Protein AF-L8GKT5-F1 (afdb_monomer)

Sequence (100 aa):
MGINPSAAVDRARSMSRGRKRSRSESPSVERSKSRGRSKTPQEEGLRDKRQKLEVEVKAKKAQRTMNKDGRKGEADRHIYNLKPKHLYAGKRGNGKTDRR

Structure (mmCIF, N/CA/C/O backbone):
data_AF-L8GKT5-F1
#
_entry.id   AF-L8GKT5-F1
#
loop_
_atom_site.group_PDB
_atom_site.id
_atom_site.type_symbol
_atom_site.label_atom_id
_atom_site.label_alt_id
_atom_site.label_comp_id
_atom_site.label_asym_id
_atom_site.label_entity_id
_atom_site.label_seq_id
_atom_site.pdbx_PDB_ins_code
_atom_site.Cartn_x
_atom_site.Cartn_y
_atom_site.Cartn_z
_atom_site.occupancy
_atom_site.B_iso_or_equiv
_atom_site.auth_seq_id
_atom_site.auth_comp_id
_atom_site.auth_asym_id
_atom_site.auth_atom_id
_atom_site.pdbx_PDB_model_num
ATOM 1 N N . MET A 1 1 ? -49.958 68.926 7.555 1.00 49.81 1 MET A N 1
ATOM 2 C CA . MET A 1 1 ? -49.553 67.522 7.321 1.00 49.81 1 MET A CA 1
ATOM 3 C C . MET A 1 1 ? -49.073 66.932 8.644 1.00 49.81 1 MET A C 1
ATOM 5 O O . MET A 1 1 ? -47.911 67.091 8.987 1.00 49.81 1 MET A O 1
ATOM 9 N N . GLY A 1 2 ? -49.981 66.368 9.446 1.00 55.38 2 GLY A N 1
ATOM 10 C CA . GLY A 1 2 ? -49.665 65.859 10.786 1.00 55.38 2 GLY A CA 1
ATOM 11 C C . GLY A 1 2 ? -49.361 64.366 10.746 1.00 55.38 2 GLY A C 1
ATOM 12 O O . GLY A 1 2 ? -50.281 63.555 10.758 1.00 55.38 2 GLY A O 1
ATOM 13 N N . ILE A 1 3 ? -48.083 64.001 10.653 1.00 62.44 3 ILE A N 1
ATOM 14 C CA . ILE A 1 3 ? -47.649 62.602 10.731 1.00 62.44 3 ILE A CA 1
ATOM 15 C C . ILE A 1 3 ? -47.394 62.294 12.208 1.00 62.44 3 ILE A C 1
ATOM 17 O O . ILE A 1 3 ? -46.444 62.808 12.792 1.00 62.44 3 ILE A O 1
ATOM 21 N N . ASN A 1 4 ? -48.252 61.474 12.818 1.00 70.12 4 ASN A N 1
ATOM 22 C CA . ASN A 1 4 ? -48.078 61.022 14.198 1.00 70.12 4 ASN A CA 1
ATOM 23 C C . ASN A 1 4 ? -46.842 60.101 14.296 1.00 70.12 4 ASN A C 1
ATOM 25 O O . ASN A 1 4 ? -46.841 59.029 13.683 1.00 70.12 4 ASN A O 1
ATOM 29 N N . PRO A 1 5 ? -45.797 60.459 15.066 1.00 66.19 5 PRO A N 1
ATOM 30 C CA . PRO A 1 5 ? -44.546 59.699 15.110 1.00 66.19 5 PRO A CA 1
ATOM 31 C C . PRO A 1 5 ? -44.652 58.392 15.912 1.00 66.19 5 PRO A C 1
ATOM 33 O O . PRO A 1 5 ? -43.778 57.535 15.789 1.00 66.19 5 PRO A O 1
ATOM 36 N N . SER A 1 6 ? -45.716 58.194 16.702 1.00 65.38 6 SER A N 1
ATOM 37 C CA . SER A 1 6 ? -45.898 56.983 17.519 1.00 65.38 6 SER A CA 1
ATOM 38 C C . SER A 1 6 ? -45.971 55.713 16.667 1.00 65.38 6 SER A C 1
ATOM 40 O O . SER A 1 6 ? -45.273 54.744 16.950 1.00 65.38 6 SER A O 1
ATOM 42 N N . ALA A 1 7 ? -46.699 55.757 15.547 1.00 63.44 7 ALA A N 1
ATOM 43 C CA . ALA A 1 7 ? -46.815 54.631 14.623 1.00 63.44 7 ALA A CA 1
ATOM 44 C C . ALA A 1 7 ? -45.470 54.252 13.965 1.00 63.44 7 ALA A C 1
ATOM 46 O O . ALA A 1 7 ? -45.241 53.085 13.639 1.00 63.44 7 ALA A O 1
ATOM 47 N N . ALA A 1 8 ? -44.560 55.218 13.786 1.00 62.50 8 ALA A N 1
ATOM 48 C CA . ALA A 1 8 ? -43.209 54.960 13.284 1.00 62.50 8 ALA A CA 1
ATOM 49 C C . ALA A 1 8 ? -42.315 54.314 14.360 1.00 62.50 8 ALA A C 1
ATOM 51 O O . ALA A 1 8 ? -41.546 53.399 14.054 1.00 62.50 8 ALA A O 1
ATOM 52 N N . VAL A 1 9 ? -42.461 54.730 15.622 1.00 62.53 9 VAL A N 1
ATOM 53 C CA . VAL A 1 9 ? -41.744 54.156 16.774 1.00 62.53 9 VAL A CA 1
ATOM 54 C C . VAL A 1 9 ? -42.197 52.719 17.061 1.00 62.53 9 VAL A C 1
ATOM 56 O O . VAL A 1 9 ? -41.356 51.851 17.309 1.00 62.53 9 VAL A O 1
ATOM 59 N N . ASP A 1 10 ? -43.495 52.429 16.955 1.00 60.66 10 ASP A N 1
ATOM 60 C CA . ASP A 1 10 ? -44.035 51.076 17.149 1.00 60.66 10 ASP A CA 1
ATOM 61 C C . ASP A 1 10 ? -43.575 50.110 16.046 1.00 60.66 10 ASP A C 1
ATOM 63 O O . ASP A 1 10 ? -43.218 48.960 16.322 1.00 60.66 10 ASP A O 1
ATOM 67 N N . ARG A 1 11 ? -43.467 50.594 14.799 1.00 58.78 11 ARG A N 1
ATOM 68 C CA . ARG A 1 11 ? -42.891 49.827 13.685 1.00 58.78 11 ARG A CA 1
ATOM 69 C C . ARG A 1 11 ? -41.399 49.550 13.898 1.00 58.78 11 ARG A C 1
ATOM 71 O O . ARG A 1 11 ? -40.977 48.409 13.707 1.00 58.78 11 ARG A O 1
ATOM 78 N N . ALA A 1 12 ? -40.623 50.530 14.367 1.00 58.59 12 ALA A N 1
ATOM 79 C CA . ALA A 1 12 ? -39.199 50.353 14.669 1.00 58.59 12 ALA A CA 1
ATOM 80 C C . ALA A 1 12 ? -38.945 49.344 15.811 1.00 58.59 12 ALA A C 1
ATOM 82 O O . ALA A 1 12 ? -37.977 48.587 15.766 1.00 58.59 12 ALA A O 1
ATOM 83 N N . ARG A 1 13 ? -39.843 49.264 16.804 1.00 57.97 13 ARG A N 1
ATOM 84 C CA . ARG A 1 13 ? -39.749 48.303 17.923 1.00 57.97 13 ARG A CA 1
ATOM 85 C C . ARG A 1 13 ? -40.193 46.877 17.568 1.00 57.97 13 ARG A C 1
ATOM 87 O O . ARG A 1 13 ? -39.916 45.947 18.323 1.00 57.97 13 ARG A O 1
ATOM 94 N N . SER A 1 14 ? -40.855 46.678 16.426 1.00 56.56 14 SER A N 1
ATOM 95 C CA . SER A 1 14 ? -41.405 45.374 16.019 1.00 56.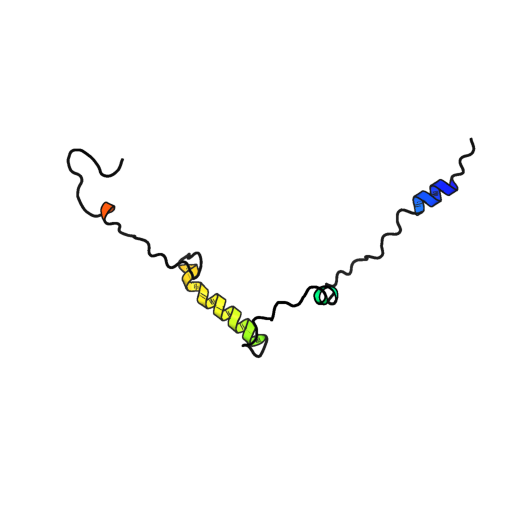56 14 SER A CA 1
ATOM 96 C C . SER A 1 14 ? -40.412 44.440 15.302 1.00 56.56 14 SER A C 1
ATOM 98 O O . SER A 1 14 ? -40.709 43.261 15.122 1.00 56.56 14 SER A O 1
ATOM 100 N N . MET A 1 15 ? -39.208 44.916 14.961 1.00 58.59 15 MET A N 1
ATOM 101 C CA . MET A 1 15 ? -38.226 44.171 14.150 1.00 58.59 15 MET A CA 1
ATOM 102 C C . MET A 1 15 ? -37.141 43.428 14.951 1.00 58.59 15 MET A C 1
ATOM 104 O O . MET A 1 15 ? -36.216 42.875 14.362 1.00 58.59 15 MET A O 1
ATOM 108 N N . SER A 1 16 ? -37.232 43.350 16.282 1.00 57.31 16 SER A N 1
ATOM 109 C CA . SER A 1 16 ? -36.213 42.652 17.087 1.00 57.31 16 SER A CA 1
ATOM 110 C C . SER A 1 16 ? -36.762 41.825 18.249 1.00 57.31 16 SER A C 1
ATOM 112 O O . SER A 1 16 ? -36.095 41.629 19.263 1.00 57.31 16 SER A O 1
ATOM 114 N N . ARG A 1 17 ? -37.926 41.186 18.073 1.00 56.41 17 ARG A N 1
ATOM 115 C CA . ARG A 1 17 ? -38.198 39.943 18.816 1.00 56.41 17 ARG A CA 1
ATOM 116 C C . ARG A 1 17 ? -37.436 38.809 18.147 1.00 56.41 17 ARG A C 1
ATOM 118 O O . ARG A 1 17 ? -38.002 37.968 17.453 1.00 56.41 17 ARG A O 1
ATOM 125 N N . GLY A 1 18 ? -36.119 38.837 18.354 1.00 51.91 18 GLY A N 1
ATOM 126 C CA . GLY A 1 18 ? -35.229 37.725 18.080 1.00 51.91 18 GLY A CA 1
ATOM 127 C C . GLY A 1 18 ? -35.881 36.451 18.595 1.00 51.91 18 GLY A C 1
ATOM 128 O O . GLY A 1 18 ? -36.197 36.315 19.778 1.00 51.91 18 GLY A O 1
ATOM 129 N N . ARG A 1 19 ? -36.158 35.542 17.664 1.00 53.09 19 ARG A N 1
ATOM 130 C CA . ARG A 1 19 ? -36.616 34.186 17.934 1.00 53.09 19 ARG A CA 1
ATOM 131 C C . ARG A 1 19 ? -35.789 33.638 19.097 1.00 53.09 19 ARG A C 1
ATOM 133 O O . ARG A 1 19 ? -34.564 33.639 19.006 1.00 53.09 19 ARG A O 1
ATOM 140 N N . LYS A 1 20 ? -36.443 33.134 20.151 1.00 52.66 20 LYS A N 1
ATOM 141 C CA . LYS A 1 20 ? -35.826 32.364 21.251 1.00 52.66 20 LYS A CA 1
ATOM 142 C C . LYS A 1 20 ? -35.232 31.032 20.750 1.00 52.66 20 LYS A C 1
ATOM 144 O O . LYS A 1 20 ? -35.531 29.968 21.268 1.00 52.66 20 LYS A O 1
ATOM 149 N N . ARG A 1 21 ? -34.410 31.056 19.702 1.00 56.41 21 ARG A N 1
ATOM 150 C CA . ARG A 1 21 ? -33.412 30.025 19.426 1.00 56.41 21 ARG A CA 1
ATOM 151 C C . ARG A 1 21 ? -32.090 30.537 19.975 1.00 56.41 21 ARG A C 1
ATOM 153 O O . ARG A 1 21 ? -31.103 30.696 19.268 1.00 56.41 21 ARG A O 1
ATOM 160 N N . SER A 1 22 ? -32.111 30.843 21.268 1.00 48.47 22 SER A N 1
ATOM 161 C CA . SER A 1 22 ? -30.910 30.880 22.076 1.00 48.47 22 SER A CA 1
ATOM 162 C C . SER A 1 22 ? -30.290 29.488 22.009 1.00 48.47 22 SER A C 1
ATOM 164 O O . SER A 1 22 ? -30.800 28.557 22.616 1.00 48.47 22 SER A O 1
ATOM 166 N N . ARG A 1 23 ? -29.235 29.349 21.208 1.00 53.38 23 ARG A N 1
ATOM 167 C CA . ARG A 1 23 ? -27.953 28.810 21.675 1.00 53.38 23 ARG A CA 1
ATOM 168 C C . ARG A 1 23 ? -28.060 27.604 22.627 1.00 53.38 23 ARG A C 1
ATOM 170 O O . ARG A 1 23 ? -27.548 27.636 23.736 1.00 53.38 23 ARG A O 1
ATOM 177 N N . SER A 1 24 ? -28.710 26.545 22.167 1.00 54.50 24 SER A N 1
ATOM 178 C CA . SER A 1 24 ? -28.593 25.192 22.710 1.00 54.50 24 SER A CA 1
ATOM 179 C C . SER A 1 24 ? -28.985 24.200 21.620 1.00 54.50 24 SER A C 1
ATOM 181 O O . SER A 1 24 ? -29.992 23.504 21.694 1.00 54.50 24 SER A O 1
ATOM 183 N N . GLU A 1 25 ? -28.173 24.125 20.565 1.00 54.62 25 GLU A N 1
ATOM 184 C CA . GLU A 1 25 ? -28.156 22.923 19.732 1.00 54.62 25 GLU A CA 1
ATOM 185 C C . GLU A 1 25 ? -27.431 21.817 20.508 1.00 54.62 25 GLU A C 1
ATOM 187 O O . GLU A 1 25 ? -26.327 21.399 20.173 1.00 54.62 25 GLU A O 1
ATOM 192 N N . SER A 1 26 ? -28.052 21.333 21.586 1.00 58.72 26 SER A N 1
ATOM 193 C CA . SER A 1 26 ? -27.893 19.922 21.896 1.00 58.72 26 SER A CA 1
ATOM 194 C C . SER A 1 26 ? -28.472 19.176 20.688 1.00 58.72 26 SER A C 1
ATOM 196 O O . SER A 1 26 ? -29.572 19.519 20.238 1.00 58.72 26 SER A O 1
ATOM 198 N N . PRO A 1 27 ? -27.752 18.215 20.081 1.00 55.66 27 PRO A N 1
ATOM 199 C CA . PRO A 1 27 ? -28.322 17.445 18.992 1.00 55.66 27 PRO A CA 1
ATOM 200 C C . PRO A 1 27 ? -29.582 16.783 19.540 1.00 55.66 27 PRO A C 1
ATOM 202 O O . PRO A 1 27 ? -29.527 15.964 20.456 1.00 55.66 27 PRO 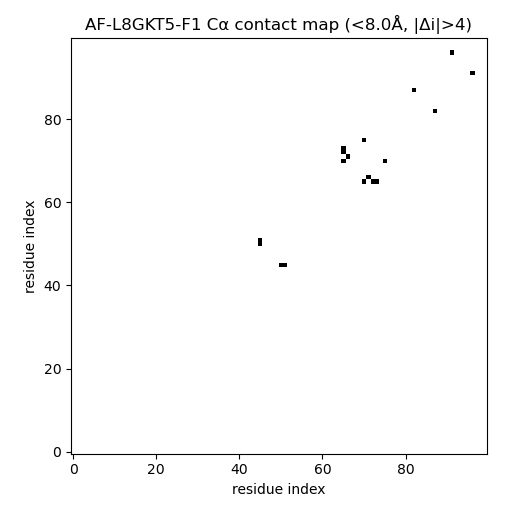A O 1
ATOM 205 N N . SER A 1 28 ? -30.734 17.210 19.028 1.00 52.97 28 SER A N 1
ATOM 206 C CA . SER A 1 28 ? -32.034 16.746 19.480 1.00 52.97 28 SER A CA 1
ATOM 207 C C . SER A 1 28 ? -32.106 15.243 19.230 1.00 52.97 28 SER A C 1
ATOM 209 O O . SER A 1 28 ? -32.316 14.815 18.092 1.00 52.97 28 SER A O 1
ATOM 211 N N . VAL A 1 29 ? -31.935 14.454 20.291 1.00 56.41 29 VAL A N 1
ATOM 212 C CA . VAL A 1 29 ? -32.063 12.986 20.310 1.00 56.41 29 VAL A CA 1
ATOM 213 C C . VAL A 1 29 ? -33.420 12.533 19.742 1.00 56.41 29 VAL A C 1
ATOM 215 O O . VAL A 1 29 ? -33.587 11.391 19.327 1.00 56.41 29 VAL A O 1
ATOM 218 N N . GLU A 1 30 ? -34.398 13.436 19.679 1.00 53.81 30 GLU A N 1
ATOM 219 C CA . GLU A 1 30 ? -35.723 13.189 19.116 1.00 53.81 30 GLU A CA 1
ATOM 220 C C . GLU A 1 30 ? -35.794 13.324 17.588 1.00 53.81 30 GLU A C 1
ATOM 222 O O . GLU A 1 30 ? -36.454 12.518 16.937 1.00 53.81 30 GLU A O 1
ATOM 227 N N . ARG A 1 31 ? -35.067 14.267 16.967 1.00 52.62 31 ARG A N 1
ATOM 228 C CA . ARG A 1 31 ? -35.074 14.431 15.495 1.00 52.62 31 ARG A CA 1
ATOM 229 C C . ARG A 1 31 ? -34.325 13.306 14.779 1.00 52.62 31 ARG A C 1
ATOM 231 O O . ARG A 1 31 ? -34.583 13.037 13.609 1.00 52.62 31 ARG A O 1
ATOM 238 N N . SER A 1 32 ? -33.423 12.629 15.484 1.00 54.78 32 SER A N 1
ATOM 239 C CA . SER A 1 32 ? -32.751 11.415 15.020 1.00 54.78 32 SER A CA 1
ATOM 240 C C . SER A 1 32 ? -33.629 10.159 15.102 1.00 54.78 32 SER A C 1
ATOM 242 O O . SER A 1 32 ? -33.284 9.167 14.468 1.00 54.78 32 SER A O 1
ATOM 244 N N . LYS A 1 33 ? -34.776 10.187 15.805 1.00 55.56 33 LYS A N 1
ATOM 245 C CA . LYS A 1 33 ? -35.731 9.061 15.854 1.00 55.56 33 LYS A CA 1
ATOM 246 C C . LYS A 1 33 ? -36.689 9.013 14.656 1.00 55.56 33 LYS A C 1
ATOM 248 O O . LYS A 1 33 ? -37.196 7.941 14.350 1.00 55.56 33 LYS A O 1
ATOM 253 N N . SER A 1 34 ? -36.942 10.137 13.979 1.00 58.41 34 SER A N 1
ATOM 254 C CA . SER A 1 34 ? -37.964 10.231 12.918 1.00 58.41 34 SER A CA 1
ATOM 255 C C . SER A 1 34 ? -37.453 9.978 11.496 1.00 58.41 34 SER A C 1
ATOM 257 O O . SER A 1 34 ? -38.253 9.766 10.588 1.00 58.41 34 SER A O 1
ATOM 259 N N . ARG A 1 35 ? -36.132 9.956 11.272 1.00 57.94 35 ARG A N 1
ATOM 260 C CA . ARG A 1 35 ? -35.547 9.477 10.010 1.00 57.94 35 ARG A CA 1
ATOM 261 C C . ARG A 1 35 ? -35.293 7.980 10.143 1.00 57.94 35 ARG A C 1
ATOM 263 O O . ARG A 1 35 ? -34.466 7.575 10.951 1.00 57.94 35 ARG A O 1
ATOM 270 N N . GLY A 1 36 ? -36.046 7.191 9.378 1.00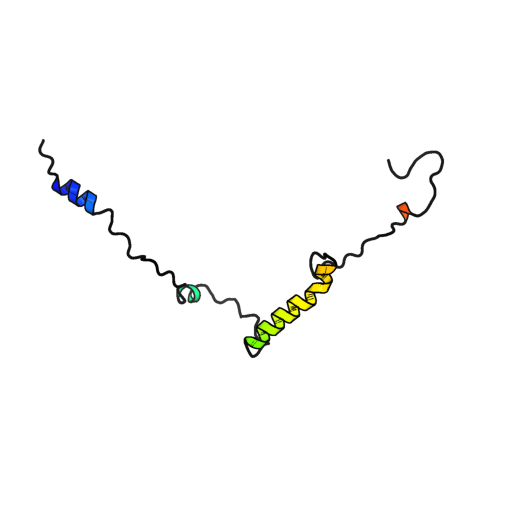 49.88 36 GLY A N 1
ATOM 271 C CA . GLY A 1 36 ? -36.099 5.733 9.425 1.00 49.88 36 GLY A CA 1
ATOM 272 C C . GLY A 1 36 ? -34.771 5.058 9.758 1.00 49.88 36 GLY A C 1
ATOM 273 O O . GLY A 1 36 ? -33.767 5.197 9.059 1.00 49.88 36 GLY A O 1
ATOM 274 N N . ARG A 1 37 ? -34.796 4.275 10.833 1.00 53.94 37 ARG A N 1
ATOM 275 C CA . ARG A 1 37 ? -33.730 3.366 11.242 1.00 53.94 37 ARG A CA 1
ATOM 276 C C . ARG A 1 37 ? -33.716 2.145 10.312 1.00 53.94 37 ARG A C 1
ATOM 278 O O . ARG A 1 37 ? -33.882 1.026 10.766 1.00 53.94 37 ARG A O 1
ATOM 285 N N . SER A 1 38 ? -33.515 2.343 9.009 1.00 56.53 38 SER A N 1
ATOM 286 C CA . SER A 1 38 ? -33.234 1.255 8.057 1.00 56.53 38 SER A CA 1
ATOM 287 C C . SER A 1 38 ? -31.732 0.956 7.967 1.00 56.53 38 SER A C 1
ATOM 289 O O . SER A 1 38 ? -31.215 0.562 6.925 1.00 56.53 38 SER A O 1
ATOM 291 N N . LYS A 1 39 ? -31.007 1.175 9.064 1.00 57.16 39 LYS A N 1
ATOM 292 C CA . LYS A 1 39 ? -29.684 0.603 9.284 1.00 57.16 39 LYS A CA 1
ATOM 293 C C . LYS A 1 39 ? -29.772 -0.192 10.571 1.00 57.16 39 LYS A C 1
ATOM 295 O O . LYS A 1 39 ? -29.763 0.378 11.664 1.00 57.16 39 LYS A O 1
ATOM 300 N N . THR A 1 40 ? -29.891 -1.504 10.425 1.00 57.25 40 THR A N 1
ATOM 301 C CA . THR A 1 40 ? -29.411 -2.417 11.455 1.00 57.25 40 THR A CA 1
ATOM 302 C C . THR A 1 40 ? -27.958 -2.018 11.736 1.00 57.25 40 THR A C 1
ATOM 304 O O . THR A 1 40 ? -27.184 -1.820 10.793 1.00 57.25 40 THR A O 1
ATOM 307 N N . PRO A 1 41 ? -27.557 -1.780 12.994 1.00 59.31 41 PRO A N 1
ATOM 308 C CA . PRO A 1 41 ? -26.139 -1.704 13.293 1.00 59.31 41 PRO A CA 1
ATOM 309 C C . PRO A 1 41 ? -25.532 -3.037 12.841 1.00 59.31 41 PRO A C 1
ATOM 311 O O . PRO A 1 41 ? -25.992 -4.084 13.289 1.00 59.31 41 PRO A O 1
ATOM 314 N N . GLN A 1 42 ? -24.545 -3.014 11.943 1.00 54.44 42 GLN A N 1
ATOM 315 C CA . GLN A 1 42 ? -23.723 -4.179 11.585 1.00 54.44 42 GLN A CA 1
ATOM 316 C C . GLN A 1 42 ? -22.851 -4.607 12.782 1.00 54.44 42 GLN A C 1
ATOM 318 O O . GLN A 1 42 ? -21.629 -4.639 12.710 1.00 54.44 42 GLN A O 1
ATOM 323 N N . GLU A 1 43 ? -23.460 -4.837 13.939 1.00 56.53 43 GLU A N 1
ATOM 324 C CA . GLU A 1 43 ? -22.766 -5.002 15.215 1.00 56.53 43 GLU A CA 1
ATOM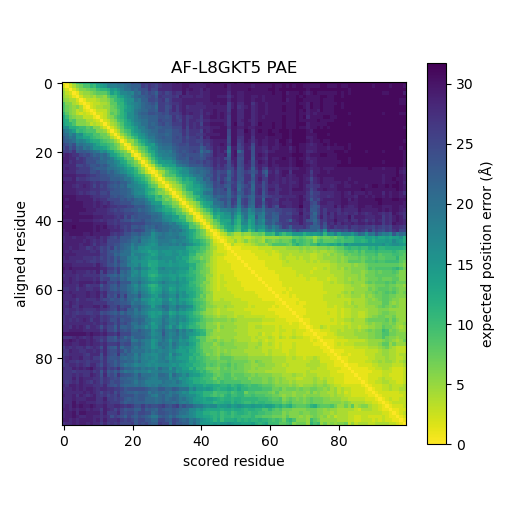 325 C C . GLU A 1 43 ? -23.166 -6.294 15.930 1.00 56.53 43 GLU A C 1
ATOM 327 O O . GLU A 1 43 ? -22.889 -6.456 17.113 1.00 56.53 43 GLU A O 1
ATOM 332 N N . GLU A 1 44 ? -23.805 -7.224 15.223 1.00 62.66 44 GLU A N 1
ATOM 333 C CA . GLU A 1 44 ? -24.447 -8.406 15.812 1.00 62.66 44 GLU A CA 1
ATOM 334 C C . GLU A 1 44 ? -23.464 -9.515 16.247 1.00 62.66 44 GLU A C 1
ATOM 336 O O . GLU A 1 44 ? -23.879 -10.571 16.707 1.00 62.66 44 GLU A O 1
ATOM 341 N N . GLY A 1 45 ? -22.149 -9.283 16.159 1.00 75.31 45 GLY A N 1
ATOM 342 C CA . GLY A 1 45 ? -21.121 -10.270 16.525 1.00 75.31 45 GLY A CA 1
ATOM 343 C C . GLY A 1 45 ? -20.263 -9.927 17.745 1.00 75.31 45 GLY A C 1
ATOM 344 O O . GLY A 1 45 ? -19.452 -10.752 18.159 1.00 75.31 45 GLY A O 1
ATOM 345 N N . LEU A 1 46 ? 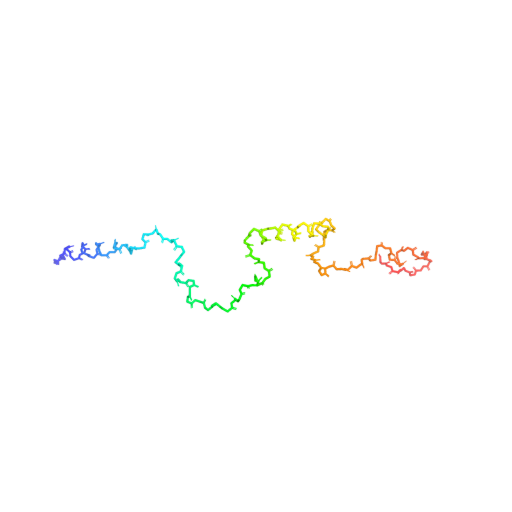-20.375 -8.717 18.306 1.00 82.69 46 LEU A N 1
ATOM 346 C CA . LEU A 1 46 ? -19.519 -8.265 19.409 1.00 82.69 46 LEU A CA 1
ATOM 347 C C . LEU A 1 46 ? -20.345 -7.912 20.641 1.00 82.69 46 LEU A C 1
ATOM 349 O O . LEU A 1 46 ? -21.284 -7.124 20.567 1.00 82.69 46 LEU A O 1
ATOM 353 N N . ARG A 1 47 ? -19.934 -8.457 21.789 1.00 84.38 47 ARG A N 1
ATOM 354 C CA . ARG A 1 47 ? -20.673 -8.368 23.052 1.00 84.38 47 ARG A CA 1
ATOM 355 C C . ARG A 1 47 ? -20.644 -6.956 23.634 1.00 84.38 47 ARG A C 1
ATOM 357 O O . ARG A 1 47 ? -21.686 -6.409 23.974 1.00 84.38 47 ARG A O 1
ATOM 364 N N . ASP A 1 48 ? -19.454 -6.353 23.690 1.00 87.00 48 ASP A N 1
ATOM 365 C CA . ASP A 1 48 ? -19.215 -5.092 24.401 1.00 87.00 48 ASP A CA 1
ATOM 366 C C . ASP A 1 48 ? -18.538 -4.025 23.534 1.00 87.00 48 ASP A C 1
ATOM 368 O O . ASP A 1 48 ? -17.796 -4.309 22.592 1.00 87.00 48 ASP A O 1
ATOM 372 N N . LYS A 1 49 ? -18.698 -2.754 23.927 1.00 87.25 49 LYS A N 1
ATOM 373 C CA . LYS A 1 49 ? -18.016 -1.613 23.284 1.00 87.25 49 LYS A CA 1
ATOM 374 C C . LYS A 1 49 ? -16.488 -1.728 23.323 1.00 87.25 49 LYS A C 1
ATOM 376 O O . LYS A 1 49 ? -15.825 -1.284 22.393 1.00 87.25 49 LYS A O 1
ATOM 381 N N . ARG A 1 50 ? -15.929 -2.343 24.371 1.00 90.88 50 ARG A N 1
ATOM 382 C CA . ARG A 1 50 ? -14.482 -2.592 24.486 1.00 90.88 50 ARG A CA 1
ATOM 383 C C . ARG A 1 50 ? -13.979 -3.498 23.363 1.00 90.88 50 ARG A C 1
ATOM 385 O O . ARG A 1 50 ? -13.020 -3.144 22.688 1.00 90.88 50 ARG A O 1
ATOM 392 N N . GLN A 1 51 ? -14.693 -4.593 23.094 1.00 90.75 51 GLN A N 1
ATOM 393 C CA . GLN A 1 51 ? -14.355 -5.508 22.003 1.00 90.75 51 GLN A CA 1
ATOM 394 C C . GLN A 1 51 ? -14.384 -4.796 20.644 1.00 90.75 51 GLN A C 1
ATOM 396 O O . GLN A 1 51 ? -13.551 -5.077 19.788 1.00 90.75 51 GLN A O 1
ATOM 401 N N . LYS A 1 52 ? -15.299 -3.836 20.446 1.00 88.00 52 LYS A N 1
ATOM 402 C CA . LYS A 1 52 ? -15.378 -3.061 19.196 1.00 88.00 52 LYS A CA 1
ATOM 403 C C . LYS A 1 52 ? -14.140 -2.204 18.978 1.00 88.00 52 LYS A C 1
ATOM 405 O O . LYS A 1 52 ? -13.560 -2.242 17.897 1.00 88.00 52 LYS A O 1
ATOM 410 N N . LEU A 1 53 ? -13.707 -1.491 20.016 1.00 92.50 53 LEU A N 1
ATOM 411 C CA . LEU A 1 53 ? -12.488 -0.682 19.964 1.00 92.50 53 LEU A CA 1
ATOM 412 C C . LEU A 1 53 ? -11.257 -1.556 19.690 1.00 92.50 53 LEU A C 1
ATOM 414 O O . LEU A 1 53 ? -10.415 -1.201 18.868 1.00 92.50 53 LEU A O 1
ATOM 418 N N . GLU A 1 54 ? -11.174 -2.728 20.320 1.00 94.19 54 GLU A N 1
ATOM 419 C CA . GLU A 1 54 ? -10.092 -3.681 20.060 1.00 94.19 54 GLU A CA 1
ATOM 420 C C . GLU A 1 54 ? -10.090 -4.187 18.614 1.00 94.19 54 GLU A C 1
ATOM 422 O O . GLU A 1 54 ? -9.028 -4.260 17.991 1.00 94.19 54 GLU A O 1
ATOM 427 N N . VAL A 1 55 ? -11.258 -4.528 18.061 1.00 94.12 55 VAL A N 1
ATOM 428 C CA . VAL A 1 55 ? -11.382 -4.971 16.665 1.00 94.12 55 VAL A CA 1
ATOM 429 C C . VAL A 1 55 ? -11.015 -3.853 15.697 1.00 94.12 55 VAL A C 1
ATOM 431 O O . VAL A 1 55 ? -10.283 -4.107 14.743 1.00 94.12 55 VAL A O 1
ATOM 434 N N . GLU A 1 56 ? -11.419 -2.613 15.962 1.00 93.25 56 GLU A N 1
ATOM 435 C CA . GLU A 1 56 ? -11.044 -1.468 15.131 1.00 93.25 56 GLU A CA 1
ATOM 436 C C . GLU A 1 56 ? -9.520 -1.251 15.119 1.00 93.25 56 GLU A C 1
ATOM 438 O O . GLU A 1 56 ? -8.913 -1.043 14.064 1.00 93.25 56 GLU A O 1
ATOM 443 N N . VAL A 1 57 ? -8.867 -1.369 16.280 1.00 96.75 57 VAL A N 1
ATOM 444 C CA . VAL A 1 57 ? -7.4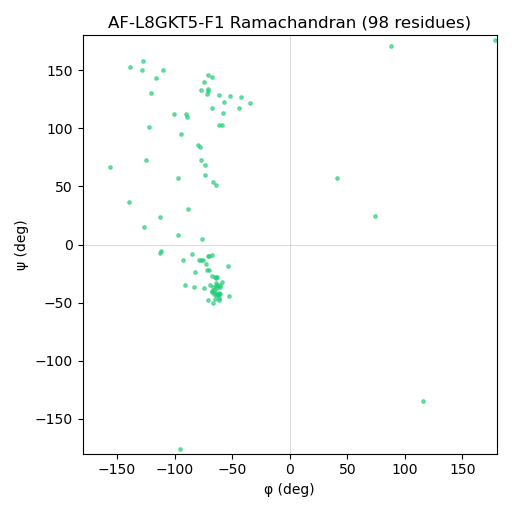02 -1.293 16.386 1.00 96.75 57 VAL A CA 1
ATOM 445 C C . VAL A 1 57 ? -6.735 -2.447 15.632 1.00 96.75 57 VAL A C 1
ATOM 447 O O . VAL A 1 57 ? -5.765 -2.221 14.902 1.00 96.75 57 VAL A O 1
ATOM 450 N N . LYS A 1 58 ? -7.253 -3.677 15.761 1.00 96.56 58 LYS A N 1
ATOM 451 C CA . LYS A 1 58 ? -6.750 -4.850 15.026 1.00 96.56 58 LYS A CA 1
ATOM 452 C C . LYS A 1 58 ? -6.900 -4.674 13.512 1.00 96.56 58 LYS A C 1
ATOM 454 O O . LYS A 1 58 ? -5.941 -4.940 12.791 1.00 96.56 58 LYS A O 1
ATOM 459 N N . ALA A 1 59 ? -8.031 -4.151 13.040 1.00 94.69 59 ALA A N 1
ATOM 460 C CA . ALA A 1 59 ? -8.273 -3.867 11.626 1.00 94.69 59 ALA A CA 1
ATOM 461 C C . ALA A 1 59 ? -7.273 -2.838 11.071 1.00 94.69 59 ALA A C 1
ATOM 463 O O . ALA A 1 59 ? -6.605 -3.093 10.068 1.00 94.69 59 ALA A O 1
ATOM 464 N N . LYS A 1 60 ? -7.064 -1.719 11.782 1.00 95.88 60 LYS A N 1
ATOM 465 C CA . LYS A 1 60 ? -6.051 -0.712 11.411 1.00 95.88 60 LYS A CA 1
ATOM 466 C C . LYS A 1 60 ? -4.637 -1.290 11.408 1.00 95.88 60 LYS A C 1
ATOM 468 O O . LYS A 1 60 ? -3.821 -0.920 10.567 1.00 95.88 60 LYS A O 1
ATOM 473 N N . LYS A 1 61 ? -4.321 -2.194 12.343 1.00 97.44 61 LYS A N 1
ATOM 474 C CA . LYS A 1 61 ? -3.018 -2.874 12.394 1.00 97.44 61 LYS A CA 1
ATOM 475 C C . LYS A 1 61 ? -2.827 -3.819 11.205 1.00 97.44 61 LYS A C 1
ATOM 477 O O . LYS A 1 61 ? -1.735 -3.830 10.642 1.00 97.44 61 LYS A O 1
ATOM 482 N N . ALA A 1 62 ? -3.863 -4.554 10.803 1.00 95.56 62 ALA A N 1
ATOM 483 C CA . ALA A 1 62 ? -3.820 -5.463 9.657 1.00 95.56 62 ALA A CA 1
ATOM 484 C C . ALA A 1 62 ? -3.562 -4.724 8.331 1.00 95.56 62 ALA A C 1
ATOM 486 O O . ALA A 1 62 ? -2.781 -5.194 7.510 1.00 95.56 62 ALA A O 1
ATOM 487 N N . GLN A 1 63 ? -4.123 -3.523 8.158 1.00 96.31 63 GLN A N 1
ATOM 488 C CA . GLN A 1 63 ? -3.916 -2.695 6.960 1.00 96.31 63 GLN A CA 1
ATOM 489 C C . GLN A 1 63 ? -2.503 -2.085 6.848 1.00 96.31 63 GLN A C 1
ATOM 491 O O . GLN A 1 63 ? -2.137 -1.542 5.807 1.00 96.31 63 GLN A O 1
ATOM 496 N N . ARG A 1 64 ? -1.658 -2.157 7.887 1.00 96.44 64 ARG A N 1
ATOM 497 C CA . ARG A 1 64 ? -0.337 -1.496 7.870 1.00 96.44 64 ARG A CA 1
ATOM 498 C C . ARG A 1 64 ? 0.600 -2.030 6.790 1.00 96.44 64 ARG A C 1
ATOM 500 O O . ARG A 1 64 ? 1.384 -1.254 6.256 1.00 96.44 64 ARG A O 1
ATOM 507 N N . THR A 1 65 ? 0.547 -3.323 6.482 1.00 95.69 65 THR A N 1
ATOM 508 C CA . THR A 1 65 ? 1.430 -3.944 5.481 1.00 95.69 65 THR A CA 1
ATOM 509 C C . THR A 1 65 ? 1.127 -3.421 4.080 1.00 95.69 65 THR A C 1
ATOM 511 O O . THR A 1 65 ? 2.019 -2.910 3.414 1.00 95.69 65 THR A O 1
ATOM 514 N N . MET A 1 66 ? -0.144 -3.435 3.675 1.00 95.62 66 MET A N 1
ATOM 515 C CA . MET A 1 66 ? -0.575 -2.889 2.384 1.00 95.62 66 MET A CA 1
ATOM 516 C C . MET A 1 66 ? -0.343 -1.375 2.270 1.00 95.62 66 MET A C 1
ATOM 518 O O . MET A 1 66 ? 0.037 -0.900 1.203 1.00 95.62 66 MET A O 1
ATOM 522 N N . ASN A 1 67 ? -0.507 -0.625 3.366 1.00 95.88 67 ASN A N 1
ATOM 523 C CA . ASN A 1 67 ? -0.240 0.814 3.380 1.00 95.88 67 ASN A CA 1
ATOM 524 C C . ASN A 1 67 ? 1.260 1.107 3.258 1.00 95.88 67 ASN A C 1
ATOM 526 O O . ASN A 1 67 ? 1.639 2.080 2.613 1.00 95.88 67 ASN A O 1
ATOM 530 N N . LYS A 1 68 ? 2.116 0.254 3.838 1.00 96.69 68 LYS A N 1
ATOM 531 C CA . LYS A 1 68 ? 3.573 0.340 3.677 1.00 96.69 68 LYS A CA 1
ATOM 532 C C . LYS A 1 68 ? 3.996 0.073 2.230 1.00 96.69 68 LYS A C 1
ATOM 534 O O . LYS A 1 68 ? 4.874 0.766 1.732 1.00 96.69 68 LYS A O 1
ATOM 539 N N . ASP A 1 69 ? 3.346 -0.879 1.565 1.00 94.25 69 ASP A N 1
ATOM 540 C CA . ASP A 1 69 ? 3.531 -1.149 0.133 1.00 94.25 69 ASP A CA 1
ATOM 541 C C . ASP A 1 69 ? 2.950 -0.035 -0.769 1.00 94.25 69 ASP A C 1
ATOM 543 O O . ASP A 1 69 ? 3.176 -0.047 -1.977 1.00 94.25 69 ASP A O 1
ATOM 547 N N . GLY A 1 70 ? 2.182 0.915 -0.218 1.00 95.88 70 GLY A N 1
ATOM 548 C CA . GLY A 1 70 ? 1.556 2.006 -0.973 1.00 95.88 70 GLY A CA 1
ATOM 549 C C . GLY A 1 70 ? 0.354 1.582 -1.826 1.00 95.88 70 GLY A C 1
ATOM 550 O O . GLY A 1 70 ? 0.045 2.236 -2.822 1.00 95.88 70 GLY A O 1
ATOM 551 N N . ARG A 1 71 ? -0.323 0.484 -1.468 1.00 96.38 71 ARG A N 1
ATOM 552 C CA . ARG A 1 71 ? -1.484 -0.024 -2.219 1.00 96.38 71 ARG A CA 1
ATOM 553 C C . ARG A 1 71 ? -2.693 0.888 -2.051 1.00 96.38 71 ARG A C 1
ATOM 555 O O . ARG A 1 71 ? -2.935 1.417 -0.968 1.00 96.38 71 ARG A O 1
ATOM 562 N N . LYS A 1 72 ? -3.512 1.005 -3.100 1.00 95.31 72 LYS A N 1
ATOM 563 C CA . LYS A 1 72 ? -4.732 1.838 -3.071 1.00 95.31 72 LYS A CA 1
ATOM 564 C C . LYS A 1 72 ? -5.808 1.295 -2.125 1.00 95.31 72 LYS A C 1
ATOM 566 O O . 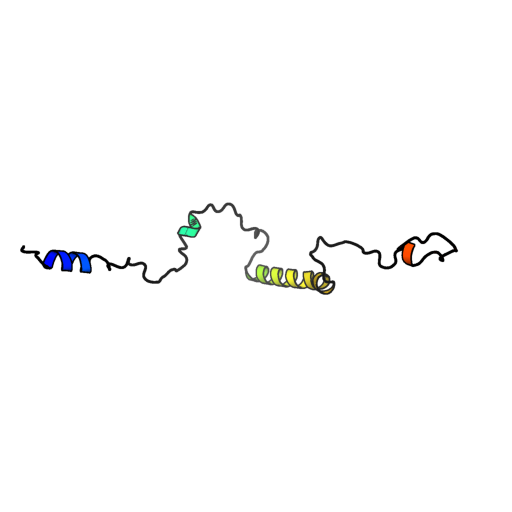LYS A 1 72 ? -6.643 2.049 -1.638 1.00 95.31 72 LYS A O 1
ATOM 571 N N . GLY A 1 73 ? -5.813 -0.016 -1.904 1.00 94.81 73 GLY A N 1
ATOM 572 C CA . GLY A 1 73 ? -6.820 -0.732 -1.129 1.00 94.81 73 GLY A CA 1
ATOM 573 C C . GLY A 1 73 ? -6.539 -2.233 -1.124 1.00 94.81 73 GLY A C 1
ATOM 574 O O . GLY A 1 73 ? -5.620 -2.702 -1.791 1.00 94.81 73 GLY A O 1
ATOM 575 N N . GLU A 1 74 ? -7.336 -3.004 -0.390 1.00 93.62 74 GLU A N 1
ATOM 576 C CA . GLU A 1 74 ? -7.196 -4.470 -0.336 1.00 93.62 74 GLU A CA 1
ATOM 577 C C . GLU A 1 74 ? -7.434 -5.140 -1.701 1.00 93.62 74 GLU A C 1
ATOM 579 O O . GLU A 1 74 ? -6.858 -6.182 -2.011 1.00 93.62 74 GLU A O 1
ATOM 584 N N . ALA A 1 75 ? -8.244 -4.497 -2.547 1.00 96.38 75 ALA A N 1
ATOM 585 C CA . ALA A 1 75 ? -8.523 -4.937 -3.907 1.00 96.38 75 ALA A CA 1
ATOM 586 C C . ALA A 1 75 ? -7.338 -4.725 -4.867 1.00 96.38 75 ALA A C 1
ATOM 588 O O . ALA A 1 75 ? -7.303 -5.335 -5.937 1.00 96.38 75 ALA A O 1
ATOM 589 N N . ASP A 1 76 ? -6.362 -3.891 -4.497 1.00 96.69 76 ASP A N 1
ATOM 590 C CA . ASP A 1 76 ? -5.188 -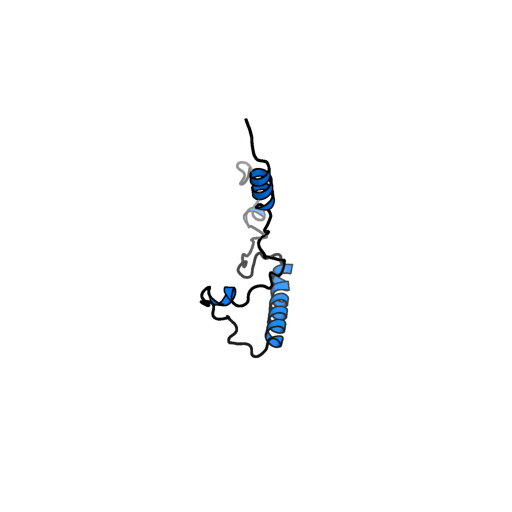3.602 -5.316 1.00 96.69 76 ASP A CA 1
ATOM 591 C C . ASP A 1 76 ? -4.173 -4.749 -5.217 1.00 96.69 76 ASP A C 1
ATOM 593 O O . ASP A 1 76 ? -3.251 -4.768 -4.396 1.00 96.69 76 ASP A O 1
ATOM 597 N N . ARG A 1 77 ? -4.415 -5.772 -6.040 1.00 95.19 77 ARG A N 1
ATOM 598 C CA . ARG A 1 77 ? -3.601 -6.991 -6.156 1.00 95.19 77 ARG A CA 1
ATOM 599 C C . ARG A 1 77 ? -2.904 -7.085 -7.517 1.00 95.19 77 ARG A C 1
ATOM 601 O O . ARG A 1 77 ? -2.600 -8.184 -7.975 1.00 95.19 77 ARG A O 1
ATOM 608 N N . HIS A 1 78 ? -2.690 -5.952 -8.189 1.00 96.75 78 HIS A N 1
ATOM 609 C CA . HIS A 1 78 ? -2.040 -5.924 -9.497 1.00 96.75 78 HIS A CA 1
ATOM 610 C C . HIS A 1 78 ? -0.543 -6.240 -9.382 1.00 96.75 78 HIS A C 1
ATOM 612 O O . HIS A 1 78 ? 0.170 -5.661 -8.562 1.00 96.75 78 HIS A O 1
ATOM 618 N N . ILE A 1 79 ? -0.063 -7.150 -10.230 1.00 96.25 79 ILE A N 1
ATOM 619 C CA . ILE A 1 79 ? 1.349 -7.529 -10.300 1.00 96.25 79 ILE A CA 1
ATOM 620 C C . ILE A 1 79 ? 1.978 -6.798 -11.482 1.00 96.25 79 ILE A C 1
ATOM 622 O O . ILE A 1 79 ? 1.666 -7.082 -12.638 1.00 96.25 79 ILE A O 1
ATOM 626 N N . TYR A 1 80 ? 2.878 -5.863 -11.189 1.00 96.31 80 TYR A N 1
ATOM 627 C CA . TYR A 1 80 ? 3.588 -5.114 -12.218 1.00 96.31 80 TYR A CA 1
ATOM 628 C C . TYR A 1 80 ? 4.670 -5.965 -12.888 1.00 96.31 80 TYR A C 1
ATOM 630 O O . TYR A 1 80 ? 5.441 -6.669 -12.233 1.00 96.31 80 TYR A O 1
ATOM 638 N N . ASN A 1 81 ? 4.800 -5.815 -14.205 1.00 96.50 81 ASN A N 1
ATOM 639 C CA . ASN A 1 81 ? 5.917 -6.379 -14.955 1.00 96.50 81 ASN A CA 1
ATOM 640 C C . ASN A 1 81 ? 7.157 -5.498 -14.791 1.00 96.50 81 ASN A C 1
ATOM 642 O O . ASN A 1 81 ? 7.432 -4.638 -15.622 1.00 96.50 81 ASN A O 1
ATOM 646 N N . LEU A 1 82 ? 7.917 -5.736 -13.721 1.00 96.38 82 LEU A N 1
ATOM 647 C CA . LEU A 1 82 ? 9.140 -4.982 -13.419 1.00 96.38 82 LEU A CA 1
ATOM 648 C C . LEU A 1 82 ? 10.250 -5.196 -14.461 1.00 96.38 82 LEU A C 1
ATOM 650 O O . LEU A 1 82 ? 11.082 -4.320 -14.672 1.00 96.38 82 LEU A O 1
ATOM 654 N N . LYS A 1 83 ? 10.265 -6.360 -15.121 1.00 95.88 83 LYS A N 1
ATOM 655 C CA . LYS A 1 83 ? 11.253 -6.720 -16.149 1.00 95.88 83 LYS A CA 1
ATOM 656 C C . LYS A 1 83 ? 10.566 -7.120 -17.459 1.00 95.88 83 LYS A C 1
ATOM 658 O O . LYS A 1 83 ? 10.511 -8.309 -17.776 1.00 95.88 83 LYS A O 1
ATOM 663 N N . PRO A 1 84 ? 9.998 -6.172 -18.226 1.00 96.75 84 PRO A N 1
ATOM 664 C CA . PRO A 1 84 ? 9.282 -6.521 -19.445 1.00 96.75 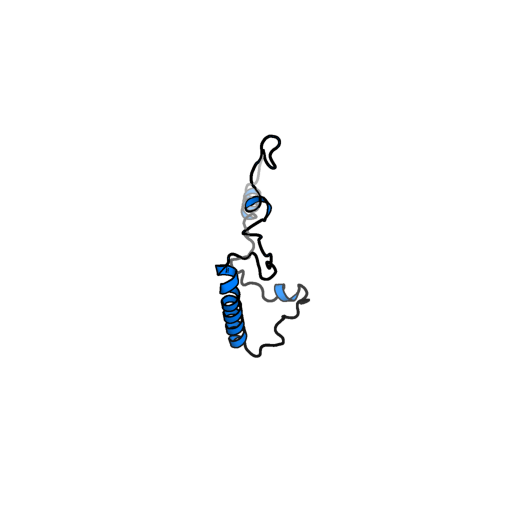84 PRO A CA 1
ATOM 665 C C . PRO A 1 84 ? 10.249 -6.990 -20.540 1.00 96.75 84 PRO A C 1
ATOM 667 O O . PRO A 1 84 ? 11.263 -6.353 -20.819 1.00 96.75 84 PRO A O 1
ATOM 670 N N . LYS A 1 85 ? 9.910 -8.097 -21.210 1.00 96.50 85 LYS A N 1
ATOM 671 C CA . LYS A 1 85 ? 10.777 -8.760 -22.202 1.00 96.50 85 LYS A CA 1
ATOM 672 C C . LYS A 1 85 ? 11.282 -7.819 -23.297 1.00 96.50 85 LYS A C 1
ATOM 674 O O . LYS A 1 85 ? 12.462 -7.838 -23.608 1.00 96.50 85 LYS A O 1
ATOM 679 N N . HIS A 1 86 ? 10.413 -6.978 -23.848 1.00 93.81 86 HIS A N 1
ATOM 680 C CA . HIS A 1 86 ? 10.752 -6.082 -24.957 1.00 93.81 86 HIS A CA 1
ATOM 681 C C . HIS A 1 86 ? 11.751 -4.963 -24.578 1.00 93.81 86 HIS A C 1
ATOM 683 O O . HIS A 1 86 ? 12.205 -4.235 -25.451 1.00 93.81 86 HIS A O 1
ATOM 689 N N . LEU A 1 87 ? 12.073 -4.793 -23.286 1.00 94.12 87 LEU A N 1
ATOM 690 C CA . LEU A 1 87 ? 13.172 -3.933 -22.827 1.00 94.12 87 LEU A CA 1
ATOM 691 C C . LEU A 1 87 ? 14.499 -4.680 -22.689 1.00 94.12 87 LEU A C 1
ATOM 693 O O . LEU A 1 87 ? 15.553 -4.088 -22.894 1.00 94.12 87 LEU A O 1
ATOM 697 N N . TYR A 1 88 ? 14.445 -5.949 -22.283 1.00 93.94 88 TYR A N 1
ATOM 698 C CA . TYR A 1 88 ? 15.614 -6.700 -21.814 1.00 93.94 88 TYR A CA 1
ATOM 699 C C . TYR A 1 88 ? 16.039 -7.838 -22.746 1.00 93.94 88 TYR A C 1
ATOM 701 O O . TYR A 1 88 ? 17.055 -8.481 -22.494 1.00 93.94 88 TYR A O 1
ATOM 709 N N . ALA A 1 89 ? 15.276 -8.113 -23.801 1.00 95.00 89 ALA A N 1
ATOM 710 C CA . ALA A 1 89 ? 15.568 -9.158 -24.769 1.00 95.00 89 ALA A CA 1
ATOM 711 C C . ALA A 1 89 ? 15.829 -8.567 -26.158 1.00 95.00 89 ALA A C 1
ATOM 713 O O . ALA A 1 89 ? 15.149 -7.638 -26.585 1.00 95.00 89 ALA A O 1
ATOM 714 N N . GLY A 1 90 ? 16.770 -9.178 -26.880 1.00 91.94 90 GLY A N 1
ATOM 715 C CA . GLY A 1 90 ? 17.149 -8.772 -28.231 1.00 91.94 90 GLY A CA 1
ATOM 716 C C . GLY A 1 90 ? 18.239 -7.698 -28.269 1.00 91.94 90 GLY A C 1
ATOM 717 O O . GLY A 1 90 ? 18.641 -7.137 -27.251 1.00 91.94 90 GLY A O 1
ATOM 718 N N . LYS A 1 91 ? 18.753 -7.444 -29.473 1.00 92.62 91 LYS A N 1
ATOM 719 C CA . LYS A 1 91 ? 19.707 -6.370 -29.775 1.00 92.62 91 LYS A CA 1
ATOM 720 C C . LYS A 1 91 ? 19.170 -5.574 -30.958 1.00 92.62 91 LYS A C 1
ATOM 722 O O . LYS A 1 91 ? 18.488 -6.136 -31.812 1.00 92.62 91 LYS A O 1
ATOM 727 N N . ARG A 1 92 ? 19.493 -4.281 -31.023 1.00 92.38 92 ARG A N 1
ATOM 728 C CA . ARG A 1 92 ? 19.135 -3.455 -32.183 1.00 92.38 92 ARG A CA 1
ATOM 729 C C . ARG A 1 92 ? 20.005 -3.849 -33.377 1.00 92.38 92 ARG A C 1
ATOM 731 O O . ARG A 1 92 ? 21.224 -3.923 -33.237 1.00 92.38 92 ARG A O 1
ATOM 738 N N . GLY A 1 93 ? 19.368 -4.109 -34.515 1.00 92.44 93 GLY A N 1
ATOM 739 C CA . GLY A 1 93 ? 20.035 -4.312 -35.802 1.00 92.44 93 GLY A CA 1
ATOM 740 C C . GLY A 1 93 ? 20.095 -3.025 -36.628 1.00 92.44 93 GLY A C 1
ATOM 741 O O . GLY A 1 93 ? 19.656 -1.967 -36.179 1.00 92.44 93 GLY A O 1
ATOM 742 N N . ASN A 1 94 ? 20.606 -3.123 -37.855 1.00 93.25 94 ASN A N 1
ATOM 743 C CA . ASN A 1 94 ? 20.541 -2.026 -38.822 1.00 93.25 94 ASN A CA 1
ATOM 744 C C . ASN A 1 94 ? 19.133 -1.934 -39.433 1.00 93.25 94 ASN A C 1
ATOM 746 O O . ASN A 1 94 ? 18.584 -2.942 -39.875 1.00 93.25 94 ASN A O 1
ATOM 750 N N . GLY A 1 95 ? 18.562 -0.727 -39.492 1.00 93.38 95 GLY A N 1
ATOM 751 C CA . GLY A 1 95 ? 17.246 -0.469 -40.085 1.00 93.38 95 GLY A CA 1
ATOM 752 C C . GLY A 1 95 ? 16.211 0.029 -39.074 1.00 93.38 95 GLY A C 1
ATOM 753 O O . GLY A 1 95 ? 16.481 0.950 -38.306 1.00 93.38 95 GLY A O 1
ATOM 754 N N . LYS A 1 96 ? 14.997 -0.539 -39.121 1.00 92.31 96 LYS A N 1
ATOM 755 C CA . LYS A 1 96 ? 13.866 -0.118 -38.276 1.00 92.31 96 LYS A CA 1
ATOM 756 C C . LYS A 1 96 ? 14.118 -0.452 -36.802 1.00 92.31 96 LYS A C 1
ATOM 758 O O . LYS A 1 96 ? 14.676 -1.495 -36.477 1.00 92.31 96 LYS A O 1
ATOM 763 N N . THR A 1 97 ? 13.657 0.434 -35.927 1.00 93.75 97 THR A N 1
ATOM 764 C CA . THR A 1 97 ? 13.728 0.309 -34.466 1.00 93.75 97 THR A CA 1
ATOM 765 C C . THR A 1 97 ? 12.331 0.078 -33.886 1.00 93.75 97 THR A C 1
ATOM 767 O O . THR A 1 97 ? 11.342 0.550 -34.446 1.00 93.75 97 THR A O 1
ATOM 770 N N . ASP A 1 98 ? 12.250 -0.632 -32.758 1.00 91.06 98 ASP A N 1
ATOM 771 C CA . ASP A 1 98 ? 10.986 -0.953 -32.076 1.00 91.06 98 ASP A CA 1
ATOM 772 C C . ASP A 1 98 ? 10.323 0.269 -31.424 1.00 91.06 98 ASP A C 1
ATOM 774 O O . ASP A 1 98 ? 9.130 0.266 -31.122 1.00 91.06 98 ASP A O 1
ATOM 778 N N . ARG A 1 99 ? 11.106 1.315 -31.152 1.00 91.56 99 ARG A N 1
ATOM 779 C CA . ARG A 1 99 ? 10.660 2.544 -30.489 1.00 91.56 99 ARG A CA 1
ATOM 780 C C . ARG A 1 99 ? 11.286 3.758 -31.155 1.00 91.56 99 ARG A C 1
ATOM 782 O O . ARG A 1 99 ? 12.368 3.645 -31.729 1.00 91.56 99 ARG A O 1
ATOM 789 N N . ARG A 1 100 ? 10.580 4.881 -31.059 1.00 88.38 100 ARG A N 1
ATOM 790 C CA . ARG A 1 100 ? 10.954 6.171 -31.639 1.00 88.38 100 ARG A CA 1
ATOM 791 C C . ARG A 1 100 ? 12.102 6.835 -30.891 1.00 88.38 100 ARG A C 1
ATOM 793 O O . ARG A 1 100 ? 12.121 6.717 -29.646 1.00 88.38 100 ARG A O 1
#

pLDDT: mean 77.46, std 18.53, range [48.47, 97.44]

Solvent-accessible surface area (backbone atoms only — not comparable to full-atom values): 7080 Å² total; per-residue (Å²): 136,87,78,72,63,63,67,56,52,55,56,67,65,65,80,68,78,68,71,91,73,71,92,68,85,62,83,56,76,65,69,65,66,75,56,78,80,86,63,76,74,96,52,92,87,58,94,47,74,67,57,50,56,51,49,54,52,50,52,60,58,64,49,46,62,49,54,72,74,64,47,91,45,92,83,59,74,81,81,78,77,86,78,50,59,89,79,79,53,88,79,89,70,92,78,86,67,100,68,136

Radius of gyration: 35.28 Å; Cα contacts (8 Å, |Δi|>4): 9; chains: 1; bounding box: 70×78×65 Å

Foldseek 3Di:
DDDDCVVVVVVVVPPPPPPPPPDDPPPPPVVVVPPDPPDDPPCVPDDDPVVVVVVVVVVVVVCVVVVVVVAPDPPRPDDDPPPDCVVPDDDDDPDDDPDD

Nearest PDB structures (foldseek):
  8ie3-assembly1_4  TM=6.023E-01  e=3.219E-05  Homo sapiens
  8flc-assembly1_SR  TM=6.008E-01  e=1.660E-04  Homo sapiens
  8fl4-assembly1_SR  TM=6.001E-01  e=2.936E-04  Homo sapiens
  8flf-assembly1_SR  TM=6.027E-01  e=5.991E-04  Homo sapiens
  7v08-assembly1_b  TM=6.631E-01  e=6.302E-03  Saccharomyces cerevisiae BY4741

Secondary structure (DSSP, 8-state):
----THHHHHHHHTT----S--S-----TTTTTSS------S-TT-SSHHHHHHHHHHHHHHTHHHHHTT-SSTT------SS-HHHHS----SS--S--

Organism: Acanthamoeba castellanii (strain ATCC 30010 / Neff) (NCBI:txid1257118)

Mean predicted aligned error: 17.08 Å